Protein AF-A0A5N0TLL3-F1 (afdb_monomer)

Sequence (170 aa):
MTRATIRPWQESVVGGHGVPAGCVVRVPAASAEDYVAAVAAGLTDTGFQPGPVPAGTAAQVRLLRRGSLIGDTLLTGTGLAALRSRIGPLSLRASVVIEQRPEEDGSVRIITAMIGGDALAAEVAAAVDAATAGLSRTGVPVEGPGWMRAVDVPEDSLANPRTAQSRGMR

Radius of gyration: 16.94 Å; Cα contacts (8 Å, |Δi|>4): 319; chains: 1; bounding box: 60×36×35 Å

Mean predicted aligned error: 8.37 Å

Secondary structure (DSSP, 8-state):
---PBPPPGGGSTTTTS-PPEEEEEEEEHHHHHHHHHHHHHHHHHTT-EEEPPPTTS-TTEEEEEE--THHHHTTSSS-TTSTTS--STTS--EEEEEEEEE-TTSEEEEEEEEEE-GGGHHHHHHHHHHHHHHHHHTT---EEEEEEEGGGS-TTSTTSHHHHHHTT--

Nearest PDB structures (foldseek):
  1x53-assembly1_A  TM=4.435E-01  e=6.549E-01  Homo sapiens
  7dme-assembly1_A  TM=4.122E-01  e=5.800E-01  Homo sapiens
  1z94-assembly2_E-2  TM=4.366E-01  e=2.346E+00  Chromobacterium violaceum ATCC 12472
  1z94-assembly1_B  TM=5.004E-01  e=5.837E+00  Chromobacterium violaceum ATCC 12472
  3a1i-assembly1_A-2  TM=4.311E-01  e=4.054E+00  Rhodococcus sp. N-771

pLDDT: mean 82.96, std 17.4, range [40.53, 97.5]

Solvent-accessible surface area (backbone atoms only — not comparable to full-atom values): 9355 Å² total; per-residue (Å²): 132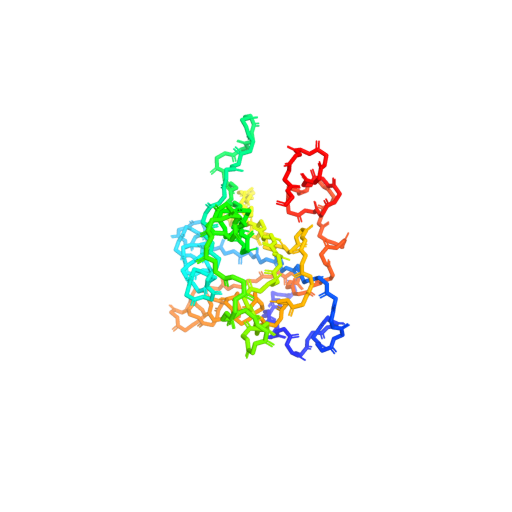,85,83,44,70,56,66,53,49,76,79,32,97,47,36,92,69,72,48,35,40,16,37,36,37,34,28,50,52,92,48,39,64,60,42,54,49,40,27,52,48,42,38,37,78,72,58,29,39,85,42,90,68,55,88,92,58,66,92,50,54,47,36,33,34,20,62,66,75,72,64,55,69,61,57,76,60,91,49,87,85,71,58,88,84,65,86,52,93,74,77,57,50,29,19,36,25,40,31,58,42,82,44,97,87,55,34,24,39,37,33,39,13,33,53,38,42,36,92,48,33,69,61,55,42,49,18,46,44,50,30,51,52,52,40,46,73,74,70,44,69,58,32,51,86,26,58,37,46,10,82,72,36,59,73,90,34,67,26,10,34,69,43,19,44,78,61,70,51,107

Foldseek 3Di:
DDFDAADALCPDPNRPPLFWKKWKKKFALVCVVVLVVQLVVLVVVVAWDWDDQFPPDDPQKTKTKAADCVVVVVVVPPDVPPPPPPPPPRHFIWMKMWGWDQDPVRMIIIMITTLDGSVCRVSSSVSNVVSSVVCVVVVTDMGDPTMDGLCPPPPPDCSRNVNVVVSVHD

Structure (mmCIF, N/CA/C/O backbone):
data_AF-A0A5N0TLL3-F1
#
_entry.id   AF-A0A5N0TLL3-F1
#
loop_
_atom_site.group_PDB
_atom_site.id
_atom_site.type_symbol
_atom_site.label_atom_id
_atom_site.label_alt_id
_atom_site.label_comp_id
_atom_site.label_asym_id
_atom_site.label_entity_id
_atom_site.label_seq_id
_atom_site.pdbx_PDB_ins_code
_atom_site.Cartn_x
_atom_site.Cartn_y
_atom_site.Cartn_z
_atom_site.occupancy
_atom_site.B_iso_or_equiv
_atom_site.auth_seq_id
_atom_site.auth_comp_id
_atom_site.auth_asym_id
_atom_site.auth_atom_id
_atom_site.pdbx_PDB_model_num
ATOM 1 N N . MET A 1 1 ? -23.691 -2.039 5.350 1.00 44.16 1 MET A N 1
ATOM 2 C CA . MET A 1 1 ? -22.688 -2.697 4.485 1.00 44.16 1 MET A CA 1
ATOM 3 C C . MET A 1 1 ? -21.798 -3.535 5.377 1.00 44.16 1 MET A C 1
ATOM 5 O O . MET A 1 1 ? -21.285 -3.013 6.357 1.00 44.16 1 MET A O 1
ATOM 9 N N . THR A 1 2 ? -21.714 -4.834 5.117 1.00 40.53 2 THR A N 1
ATOM 10 C CA . THR A 1 2 ? -20.950 -5.782 5.934 1.00 40.53 2 THR A CA 1
ATOM 11 C C . THR A 1 2 ? -19.466 -5.453 5.805 1.00 40.53 2 THR A C 1
ATOM 13 O O . THR A 1 2 ? -18.942 -5.424 4.694 1.00 40.53 2 THR A O 1
ATOM 16 N N . ARG A 1 3 ? -18.815 -5.135 6.927 1.00 53.25 3 ARG A N 1
ATOM 17 C CA . ARG A 1 3 ? -17.381 -4.832 7.005 1.00 53.25 3 ARG A CA 1
ATOM 18 C C . ARG A 1 3 ? -16.613 -6.113 6.691 1.00 53.25 3 ARG A C 1
ATOM 20 O O . ARG A 1 3 ? -16.484 -6.984 7.545 1.00 53.25 3 ARG A O 1
ATOM 27 N N . ALA A 1 4 ? -16.236 -6.289 5.429 1.00 61.69 4 ALA A N 1
ATOM 28 C CA . ALA A 1 4 ? -15.538 -7.483 4.986 1.00 61.69 4 ALA A CA 1
ATOM 29 C C . ALA A 1 4 ? -14.082 -7.417 5.452 1.00 61.69 4 ALA A C 1
ATOM 31 O O . ALA A 1 4 ? -13.374 -6.452 5.168 1.00 61.69 4 ALA A O 1
ATOM 32 N N . THR A 1 5 ? -13.651 -8.451 6.170 1.00 77.31 5 THR A N 1
ATOM 33 C CA . THR A 1 5 ? -12.240 -8.682 6.470 1.00 77.31 5 THR A CA 1
ATOM 34 C C . THR A 1 5 ? -11.475 -8.861 5.161 1.00 77.31 5 THR A C 1
ATOM 36 O O . THR A 1 5 ? -11.927 -9.581 4.265 1.00 77.31 5 THR A O 1
ATOM 39 N N . ILE A 1 6 ? -10.325 -8.200 5.050 1.00 87.00 6 ILE A N 1
ATOM 40 C CA . ILE A 1 6 ? -9.453 -8.303 3.879 1.00 87.00 6 ILE A CA 1
ATOM 41 C C . ILE A 1 6 ? -8.952 -9.744 3.757 1.00 87.00 6 ILE A C 1
ATOM 43 O O . ILE A 1 6 ? -8.368 -10.284 4.696 1.00 87.00 6 ILE A O 1
ATOM 47 N N . ARG A 1 7 ? -9.191 -10.377 2.605 1.00 89.38 7 ARG A N 1
ATOM 48 C CA . ARG A 1 7 ? -8.622 -11.698 2.308 1.00 89.38 7 ARG A CA 1
ATOM 49 C C . ARG A 1 7 ? -7.132 -11.563 1.981 1.00 89.38 7 ARG A C 1
ATOM 51 O O . ARG A 1 7 ? -6.780 -10.573 1.339 1.00 89.38 7 ARG A O 1
ATOM 58 N N . PRO A 1 8 ? -6.283 -12.542 2.342 1.00 89.88 8 PRO A N 1
ATOM 59 C CA . PRO A 1 8 ? -4.889 -12.578 1.905 1.00 89.88 8 PRO A CA 1
ATOM 60 C C . PRO A 1 8 ? -4.766 -12.517 0.380 1.00 89.88 8 PRO A C 1
ATOM 62 O O . PRO A 1 8 ? -5.650 -12.986 -0.344 1.00 89.88 8 PRO A O 1
ATOM 65 N N . TRP A 1 9 ? -3.648 -11.998 -0.128 1.00 90.19 9 TRP A N 1
ATOM 66 C CA . TRP A 1 9 ? -3.442 -11.816 -1.567 1.00 90.19 9 TRP A CA 1
ATOM 67 C C . TRP A 1 9 ? -3.590 -13.115 -2.357 1.00 90.19 9 TRP A C 1
ATOM 69 O O . TRP A 1 9 ? -4.228 -13.120 -3.409 1.00 90.19 9 TRP A O 1
ATOM 79 N N . GLN A 1 10 ? -3.061 -14.223 -1.834 1.00 87.06 10 GLN A N 1
ATOM 80 C CA . GLN A 1 10 ? -3.129 -15.542 -2.476 1.00 87.06 10 GLN A CA 1
ATOM 81 C C . GLN A 1 10 ? -4.565 -16.060 -2.653 1.00 87.06 10 GLN A C 1
ATOM 83 O O . GLN A 1 10 ? -4.817 -16.862 -3.545 1.00 87.06 10 GLN A O 1
ATOM 88 N N . GLU A 1 11 ? -5.505 -15.587 -1.833 1.00 85.81 11 GLU A N 1
ATOM 89 C CA . GLU A 1 11 ? -6.926 -15.951 -1.886 1.00 85.81 11 GLU A CA 1
ATOM 90 C C . GLU A 1 11 ? -7.768 -14.934 -2.678 1.00 85.81 11 GLU A C 1
ATOM 92 O O . GLU A 1 11 ? -8.998 -15.038 -2.746 1.00 85.81 11 GLU A O 1
ATOM 97 N N . SER A 1 12 ? -7.121 -13.914 -3.245 1.00 82.81 12 SER A N 1
ATOM 98 C CA . SER A 1 12 ? -7.767 -12.856 -4.015 1.00 82.81 12 SER A CA 1
ATOM 99 C C . SER A 1 12 ? -7.799 -13.168 -5.512 1.00 82.81 12 SER A C 1
ATOM 101 O O . SER A 1 12 ? -7.062 -14.010 -6.015 1.00 82.81 12 SER A O 1
ATOM 103 N N . VAL A 1 13 ? -8.598 -12.402 -6.257 1.00 75.44 13 VAL A N 1
ATOM 104 C CA . VAL A 1 13 ? -8.695 -12.498 -7.726 1.00 75.44 13 VAL A CA 1
ATOM 105 C C . VAL A 1 13 ? -7.403 -12.122 -8.464 1.00 75.44 13 VAL A C 1
ATOM 107 O O . VAL A 1 13 ? -7.303 -12.338 -9.669 1.00 75.44 13 VAL A O 1
ATOM 110 N N . VAL A 1 14 ? -6.423 -11.539 -7.766 1.00 83.50 14 VAL A N 1
ATOM 111 C CA . VAL A 1 14 ? -5.110 -11.181 -8.325 1.00 83.50 14 VAL A CA 1
ATOM 112 C C . VAL A 1 14 ? -3.969 -12.071 -7.831 1.00 83.50 14 VAL A C 1
ATOM 114 O O . VAL A 1 14 ? -2.883 -12.039 -8.415 1.00 83.50 14 VAL A O 1
ATOM 117 N N . GLY A 1 15 ? -4.207 -12.890 -6.802 1.00 76.88 15 GLY A N 1
ATOM 118 C CA . GLY A 1 15 ? -3.238 -13.848 -6.280 1.00 76.88 15 GLY A CA 1
ATOM 119 C C . GLY A 1 15 ? -2.875 -14.897 -7.325 1.00 76.88 15 GLY A C 1
ATOM 120 O O . GLY A 1 15 ? -3.741 -15.607 -7.818 1.00 76.88 15 GLY A O 1
ATOM 121 N N . GLY A 1 16 ? -1.592 -15.000 -7.683 1.00 66.94 16 GLY A N 1
ATOM 122 C CA . GLY A 1 16 ? -1.088 -16.073 -8.556 1.00 66.94 16 GLY A CA 1
ATOM 123 C C . GLY A 1 16 ? -1.101 -15.803 -10.067 1.00 66.94 16 GLY A C 1
ATOM 124 O O . GLY A 1 16 ? -0.650 -16.656 -10.827 1.00 66.94 16 GLY A O 1
ATOM 125 N N . HIS A 1 17 ? -1.536 -14.623 -10.522 1.00 67.56 17 HIS A N 1
ATOM 126 C CA . HIS A 1 17 ? -1.608 -14.298 -11.958 1.00 67.56 17 HIS A CA 1
ATOM 127 C C . HIS A 1 17 ? -0.466 -13.411 -12.489 1.00 67.56 17 HIS A C 1
ATOM 129 O O . HIS A 1 17 ? -0.504 -13.012 -13.650 1.00 67.56 17 HIS A O 1
ATOM 135 N N . GLY A 1 18 ? 0.542 -13.085 -11.669 1.00 65.12 18 GLY A N 1
ATOM 136 C CA . GLY A 1 18 ? 1.674 -12.237 -12.087 1.00 65.12 18 GLY A CA 1
ATOM 137 C C . GLY A 1 18 ? 1.272 -10.812 -12.493 1.00 65.12 18 GLY A C 1
ATOM 138 O O . GLY A 1 18 ? 1.984 -10.161 -13.246 1.00 65.12 18 GLY A O 1
ATOM 139 N N . VAL A 1 19 ? 0.111 -10.336 -12.033 1.00 76.62 19 VAL A N 1
ATOM 140 C CA . VAL A 1 19 ? -0.426 -9.008 -12.358 1.00 76.62 19 VAL A CA 1
ATOM 141 C C . VAL A 1 19 ? 0.065 -7.992 -11.320 1.00 76.62 19 VAL A C 1
ATOM 143 O O . VAL A 1 19 ? 0.091 -8.332 -10.133 1.00 76.62 19 VAL A O 1
ATOM 146 N N . PRO A 1 20 ? 0.396 -6.740 -11.709 1.00 80.62 20 PRO A N 1
ATOM 147 C CA . PRO A 1 20 ? 0.645 -5.663 -10.755 1.00 80.62 20 PRO A CA 1
ATOM 148 C C . PRO A 1 20 ? -0.468 -5.573 -9.709 1.00 80.62 20 PRO A C 1
ATOM 150 O O . PRO A 1 20 ? -1.643 -5.403 -10.053 1.00 80.62 20 PRO A O 1
ATOM 153 N N . ALA A 1 21 ? -0.097 -5.685 -8.436 1.00 88.06 21 ALA A N 1
ATOM 154 C CA . ALA A 1 21 ? -1.049 -5.716 -7.338 1.00 88.06 21 ALA A CA 1
ATOM 155 C C . ALA A 1 21 ? -1.340 -4.305 -6.809 1.00 88.06 21 ALA A C 1
ATOM 157 O O . ALA A 1 21 ? -0.439 -3.472 -6.671 1.00 88.06 21 ALA A O 1
ATOM 158 N N . GLY A 1 22 ? -2.610 -4.056 -6.500 1.00 93.62 22 GLY A N 1
ATOM 159 C CA . GLY A 1 22 ? -3.070 -2.938 -5.688 1.00 93.62 22 GLY A CA 1
ATOM 160 C C . GLY A 1 22 ? -3.855 -3.462 -4.490 1.00 93.62 22 GLY A C 1
ATOM 161 O O . GLY A 1 22 ? -4.581 -4.445 -4.611 1.00 93.62 22 GLY A O 1
ATOM 162 N N . CYS A 1 23 ? -3.722 -2.817 -3.340 1.00 96.00 23 CYS A N 1
ATOM 163 C CA . CYS A 1 23 ? -4.505 -3.089 -2.145 1.00 96.00 23 CYS A CA 1
ATOM 164 C C . CYS A 1 23 ? -5.064 -1.783 -1.604 1.00 96.00 23 CYS A C 1
ATOM 166 O O . CYS A 1 23 ? -4.331 -0.806 -1.428 1.00 96.00 23 CYS A O 1
ATOM 168 N N . VAL A 1 24 ? -6.364 -1.773 -1.336 1.00 96.50 24 VAL A N 1
ATOM 169 C CA . VAL A 1 24 ? -7.048 -0.638 -0.723 1.00 96.50 24 VAL A CA 1
ATOM 170 C C . VAL A 1 24 ? -7.657 -1.105 0.586 1.00 96.50 24 VAL A C 1
ATOM 172 O O . VAL A 1 24 ? -8.546 -1.961 0.600 1.00 96.50 24 VAL A O 1
ATOM 175 N N . VAL A 1 25 ? -7.198 -0.506 1.677 1.00 96.50 25 VAL A N 1
ATOM 176 C CA . VAL A 1 25 ? -7.691 -0.776 3.027 1.00 96.50 25 VAL A CA 1
ATOM 177 C C . VAL A 1 25 ? -8.110 0.515 3.718 1.00 96.50 25 VAL A C 1
ATOM 179 O O . VAL A 1 25 ? -7.781 1.614 3.281 1.00 96.50 25 VAL A O 1
ATOM 182 N N . ARG A 1 26 ? -8.852 0.378 4.806 1.00 96.50 26 ARG A N 1
ATOM 183 C CA . ARG A 1 26 ? -9.293 1.428 5.711 1.00 96.50 26 ARG A CA 1
ATOM 184 C C . ARG A 1 26 ? -8.890 1.009 7.111 1.00 96.50 26 ARG A C 1
ATOM 186 O O . ARG A 1 26 ? -9.168 -0.117 7.526 1.00 96.50 26 ARG A O 1
ATOM 193 N N . VAL A 1 27 ? -8.238 1.920 7.816 1.00 96.12 27 VAL A N 1
ATOM 194 C CA . VAL A 1 27 ? -7.814 1.740 9.207 1.00 96.12 27 VAL A CA 1
ATOM 195 C C . VAL A 1 27 ? -8.215 2.970 10.023 1.00 96.12 27 VAL A C 1
ATOM 197 O O . VAL A 1 27 ? -8.413 4.043 9.446 1.00 96.12 27 VAL A O 1
ATOM 200 N N . PRO A 1 28 ? -8.344 2.868 11.355 1.00 96.56 28 PRO A N 1
ATOM 201 C CA . PRO A 1 28 ? -8.519 4.043 12.204 1.00 96.56 28 PRO A CA 1
ATOM 202 C C . PRO A 1 28 ? -7.369 5.040 12.017 1.00 96.56 28 PRO A C 1
ATOM 204 O O . PRO A 1 28 ? -6.215 4.626 11.905 1.00 96.56 28 PRO A O 1
ATOM 207 N N . ALA A 1 29 ? -7.653 6.348 12.044 1.00 95.75 29 ALA A N 1
ATOM 208 C CA . ALA A 1 29 ? -6.625 7.379 11.851 1.00 95.75 29 ALA A CA 1
ATOM 209 C C . ALA A 1 29 ? -5.432 7.245 12.814 1.00 95.75 29 ALA A C 1
ATOM 211 O O . ALA A 1 29 ? -4.290 7.448 12.411 1.00 95.75 29 ALA A O 1
ATOM 212 N N . ALA A 1 30 ? -5.688 6.827 14.057 1.00 95.75 30 ALA A N 1
ATOM 213 C CA . ALA A 1 30 ? -4.653 6.598 15.064 1.00 95.75 30 ALA A CA 1
ATOM 214 C C . ALA A 1 30 ? -3.655 5.482 14.695 1.00 95.75 30 ALA A C 1
ATOM 216 O O . ALA A 1 30 ? -2.560 5.456 15.239 1.00 95.75 30 ALA A O 1
ATOM 217 N N . SER A 1 31 ? -4.018 4.573 13.786 1.00 96.62 31 SER A N 1
ATOM 218 C CA . SER A 1 31 ? -3.193 3.431 13.367 1.00 96.62 31 SER A CA 1
ATOM 219 C C . SER A 1 31 ? -2.656 3.567 11.940 1.00 96.62 31 SER A C 1
ATOM 221 O O . SER A 1 31 ? -1.952 2.678 11.465 1.00 96.62 31 SER A O 1
ATOM 223 N N . ALA A 1 32 ? -3.001 4.649 11.235 1.00 95.56 32 ALA A N 1
ATOM 224 C CA . ALA A 1 32 ? -2.685 4.809 9.819 1.00 95.56 32 ALA A CA 1
ATOM 225 C C . ALA A 1 32 ? -1.177 4.891 9.561 1.00 95.56 32 ALA A C 1
ATOM 227 O O . ALA A 1 32 ? -0.650 4.175 8.711 1.00 95.56 32 ALA A O 1
ATOM 228 N N . GLU A 1 33 ? -0.478 5.715 10.337 1.00 95.25 33 GLU A N 1
ATOM 229 C CA . GLU A 1 33 ? 0.964 5.894 10.192 1.00 95.25 33 GLU A CA 1
ATOM 230 C C . GLU A 1 33 ? 1.735 4.625 10.582 1.00 95.25 33 GLU A C 1
ATOM 232 O O . GLU A 1 33 ? 2.629 4.215 9.844 1.00 95.25 33 GLU A O 1
ATOM 237 N N . ASP A 1 34 ? 1.328 3.940 11.655 1.00 95.88 34 ASP A N 1
ATOM 238 C CA . ASP A 1 34 ? 1.921 2.660 12.067 1.00 95.88 34 ASP A CA 1
ATOM 239 C C . ASP A 1 34 ? 1.744 1.581 10.993 1.00 95.88 34 ASP A C 1
ATOM 241 O O . ASP A 1 34 ? 2.677 0.835 10.689 1.00 95.88 34 ASP A O 1
ATOM 245 N N . TYR A 1 35 ? 0.565 1.519 10.365 1.00 96.81 35 TYR A N 1
ATOM 246 C CA . TYR A 1 35 ? 0.318 0.608 9.251 1.00 96.81 35 TYR A CA 1
ATOM 247 C C . TYR A 1 35 ? 1.228 0.911 8.061 1.00 96.81 35 TYR A C 1
ATOM 249 O O . TYR A 1 35 ? 1.887 0.014 7.536 1.00 96.81 35 TYR A O 1
ATOM 257 N N . VAL A 1 36 ? 1.295 2.178 7.638 1.00 96.94 36 VAL A N 1
ATOM 258 C CA . VAL A 1 36 ? 2.152 2.592 6.520 1.00 96.94 36 VAL A CA 1
ATOM 259 C C . VAL A 1 36 ? 3.624 2.332 6.829 1.00 96.94 36 VAL A C 1
ATOM 261 O O . VAL A 1 36 ? 4.357 1.879 5.948 1.00 96.94 36 VAL A O 1
ATOM 264 N N . ALA A 1 37 ? 4.065 2.581 8.063 1.00 96.19 37 ALA A N 1
ATOM 265 C CA . ALA A 1 37 ? 5.417 2.283 8.509 1.00 96.19 37 ALA A CA 1
ATOM 266 C C . ALA A 1 37 ? 5.710 0.778 8.459 1.00 96.19 37 ALA A C 1
ATOM 268 O O . ALA A 1 37 ? 6.762 0.393 7.954 1.00 96.19 37 ALA A O 1
ATOM 269 N N . ALA A 1 38 ? 4.774 -0.073 8.890 1.00 97.25 38 ALA A N 1
ATOM 270 C CA . ALA A 1 38 ? 4.919 -1.526 8.825 1.00 97.25 38 ALA A CA 1
ATOM 271 C C . ALA A 1 38 ? 5.010 -2.043 7.378 1.00 97.25 38 ALA A C 1
ATOM 273 O O . ALA A 1 38 ? 5.893 -2.844 7.069 1.00 97.25 38 ALA A O 1
ATOM 274 N N . VAL A 1 39 ? 4.157 -1.545 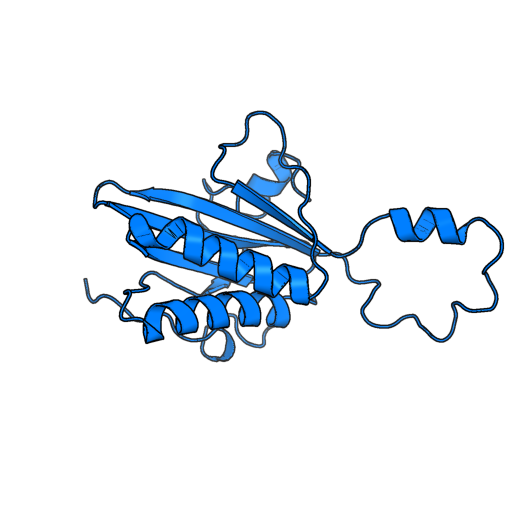6.472 1.00 97.50 39 VAL A N 1
ATOM 275 C CA . VAL A 1 39 ? 4.237 -1.880 5.037 1.00 97.50 39 VAL A CA 1
ATOM 276 C C . VAL A 1 39 ? 5.579 -1.429 4.458 1.00 97.50 39 VAL A C 1
ATOM 278 O O . VAL A 1 39 ? 6.265 -2.207 3.797 1.00 97.50 39 VAL A O 1
ATOM 281 N N . ALA A 1 40 ? 5.985 -0.184 4.719 1.00 96.44 40 ALA A N 1
ATOM 282 C CA . ALA A 1 40 ? 7.242 0.363 4.216 1.00 96.44 40 ALA A CA 1
ATOM 283 C C . ALA A 1 40 ? 8.469 -0.390 4.757 1.00 96.44 40 ALA A C 1
ATOM 285 O O . ALA A 1 40 ? 9.414 -0.619 4.003 1.00 96.44 40 ALA A O 1
ATOM 286 N N . ALA A 1 41 ? 8.450 -0.802 6.027 1.00 95.75 41 ALA A N 1
ATOM 287 C CA . ALA A 1 41 ? 9.500 -1.614 6.633 1.00 95.75 41 ALA A CA 1
ATOM 288 C C . ALA A 1 41 ? 9.597 -2.986 5.952 1.00 95.75 41 ALA A C 1
ATOM 290 O O . ALA A 1 41 ? 10.668 -3.340 5.470 1.00 95.75 41 ALA A O 1
ATOM 291 N N . GLY A 1 42 ? 8.471 -3.692 5.785 1.00 95.56 42 GLY A N 1
ATOM 292 C CA . GLY A 1 42 ? 8.446 -4.979 5.082 1.00 95.56 42 GLY A CA 1
ATOM 293 C C . GLY A 1 42 ? 8.940 -4.879 3.634 1.00 95.56 42 GLY A C 1
ATOM 294 O O . GLY A 1 42 ? 9.707 -5.720 3.173 1.00 95.56 42 GLY A O 1
ATOM 295 N N . LEU A 1 43 ? 8.581 -3.808 2.921 1.00 94.31 43 LEU A N 1
ATOM 296 C CA . LEU A 1 43 ? 9.124 -3.539 1.586 1.00 94.31 43 LEU A CA 1
ATOM 297 C C . LEU A 1 43 ? 10.632 -3.246 1.625 1.00 94.31 43 LEU A C 1
ATOM 299 O O . LEU A 1 43 ? 11.375 -3.730 0.769 1.00 94.31 43 LEU A O 1
ATOM 303 N N . THR A 1 44 ? 11.104 -2.496 2.619 1.00 93.44 44 THR A N 1
ATOM 304 C CA . THR A 1 44 ? 12.531 -2.180 2.778 1.00 93.44 44 THR A CA 1
ATOM 305 C C . THR A 1 44 ? 13.362 -3.433 3.051 1.00 93.44 44 THR A C 1
ATOM 307 O O . THR A 1 44 ? 14.424 -3.597 2.450 1.00 93.44 44 THR A O 1
ATOM 310 N N . ASP A 1 45 ? 12.839 -4.369 3.845 1.00 90.81 45 ASP A N 1
ATOM 311 C CA . ASP A 1 45 ? 13.467 -5.671 4.108 1.00 90.81 45 ASP A CA 1
ATOM 312 C C . ASP A 1 45 ? 13.596 -6.526 2.834 1.00 90.81 45 ASP A C 1
ATOM 314 O O . ASP A 1 45 ? 14.521 -7.328 2.701 1.00 90.81 45 ASP A O 1
ATOM 318 N N . THR A 1 46 ? 12.723 -6.304 1.844 1.00 86.56 46 THR A N 1
ATOM 319 C CA . THR A 1 46 ? 12.810 -6.917 0.503 1.00 86.56 46 THR A CA 1
ATOM 320 C C . THR A 1 46 ? 13.651 -6.103 -0.490 1.00 86.56 46 THR A C 1
ATOM 322 O O . THR A 1 46 ? 13.638 -6.360 -1.693 1.00 86.56 46 THR A O 1
ATOM 325 N N . GLY A 1 47 ? 14.409 -5.109 -0.024 1.00 88.31 47 GLY A N 1
ATOM 326 C CA . GLY A 1 47 ? 15.344 -4.339 -0.847 1.00 88.31 47 GLY A CA 1
ATOM 327 C C . GLY A 1 47 ? 14.721 -3.186 -1.637 1.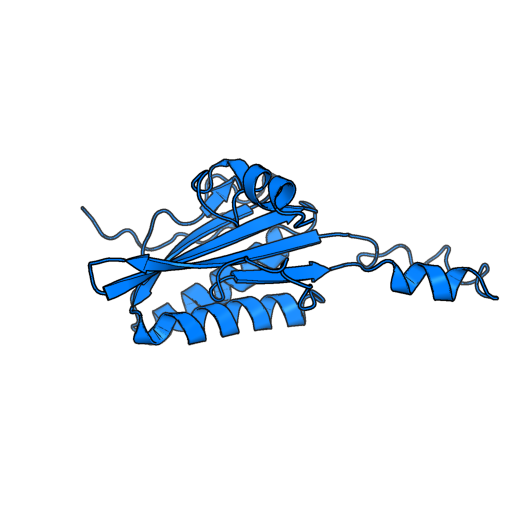00 88.31 47 GLY A C 1
ATOM 328 O O . GLY A 1 47 ? 15.389 -2.621 -2.508 1.00 88.31 47 GLY A O 1
ATOM 329 N N . PHE A 1 48 ? 13.472 -2.808 -1.354 1.00 91.56 48 PHE A N 1
ATOM 330 C CA . PHE A 1 48 ? 12.968 -1.502 -1.778 1.00 91.56 48 PHE A CA 1
ATOM 331 C C . PHE A 1 48 ? 13.619 -0.395 -0.947 1.00 91.56 48 PHE A C 1
ATOM 333 O O . PHE A 1 48 ? 14.052 -0.604 0.180 1.00 91.56 48 PHE A O 1
ATOM 340 N N . GLN A 1 49 ? 13.709 0.799 -1.514 1.00 91.88 49 GLN A N 1
ATOM 341 C CA . GLN A 1 49 ? 14.261 1.984 -0.874 1.00 91.88 49 GLN A CA 1
ATOM 342 C C . GLN A 1 49 ? 13.314 3.165 -1.097 1.00 91.88 49 GLN A C 1
ATOM 344 O O . GLN A 1 49 ? 12.688 3.240 -2.161 1.00 91.88 49 GLN A O 1
ATOM 349 N N . PRO A 1 50 ? 13.203 4.107 -0.146 1.00 92.00 50 PRO A N 1
ATOM 350 C CA . PRO A 1 50 ? 12.450 5.335 -0.358 1.00 92.00 50 PRO A CA 1
ATOM 351 C C . PRO A 1 50 ? 12.931 6.076 -1.614 1.00 92.00 50 PRO A C 1
ATOM 353 O O . PRO A 1 50 ? 14.119 6.343 -1.793 1.00 92.00 50 PRO A O 1
ATOM 356 N N . GLY A 1 51 ? 11.995 6.387 -2.505 1.00 87.75 51 GLY A N 1
ATOM 357 C CA . GLY A 1 51 ? 12.216 7.155 -3.721 1.00 87.75 51 GLY A CA 1
ATOM 358 C C . GLY A 1 51 ? 11.745 8.604 -3.568 1.00 87.75 51 GLY A C 1
ATOM 359 O O . GLY A 1 51 ? 10.901 8.901 -2.721 1.00 87.75 51 GLY A O 1
ATOM 360 N N . PRO A 1 52 ? 12.253 9.525 -4.403 1.00 85.44 52 PRO A N 1
ATOM 361 C CA . PRO A 1 52 ? 11.796 10.905 -4.389 1.00 85.44 52 PRO A CA 1
ATOM 362 C C . PRO A 1 52 ? 10.343 10.988 -4.864 1.00 85.44 52 PRO A C 1
ATOM 364 O O . PRO A 1 52 ? 10.012 10.528 -5.959 1.00 85.44 52 PRO A O 1
ATOM 367 N N . VAL A 1 53 ? 9.490 11.615 -4.057 1.00 85.81 53 VAL A N 1
ATOM 368 C CA . VAL A 1 53 ? 8.130 11.983 -4.459 1.00 85.81 53 VAL A CA 1
ATOM 369 C C . VAL A 1 53 ? 8.189 13.358 -5.149 1.00 85.81 53 VAL A C 1
ATOM 371 O O . VAL A 1 53 ? 8.816 14.271 -4.607 1.00 85.81 53 VAL A O 1
ATOM 374 N N . PRO A 1 54 ? 7.586 13.535 -6.341 1.00 80.94 54 PRO A N 1
ATOM 375 C CA . PRO A 1 54 ? 7.588 14.812 -7.057 1.00 80.94 54 PRO A CA 1
ATOM 376 C C . PRO A 1 54 ? 7.059 15.976 -6.207 1.00 80.94 54 PRO A C 1
ATOM 378 O O . PRO A 1 54 ? 6.076 15.827 -5.477 1.00 80.94 54 PRO A O 1
ATOM 381 N N . ALA A 1 55 ? 7.682 17.152 -6.327 1.00 73.94 55 ALA A N 1
ATOM 382 C CA . ALA A 1 55 ? 7.252 18.353 -5.611 1.00 73.94 55 ALA A CA 1
ATOM 383 C C . ALA A 1 55 ? 5.793 18.719 -5.948 1.00 73.94 55 ALA A C 1
ATOM 385 O O . ALA A 1 55 ? 5.356 18.582 -7.090 1.00 73.94 55 ALA A O 1
ATOM 386 N N . GLY A 1 56 ? 5.034 19.179 -4.949 1.00 71.75 56 GLY A N 1
ATOM 387 C CA . GLY A 1 56 ? 3.600 19.470 -5.095 1.00 71.75 56 GLY A CA 1
ATOM 388 C C . GLY A 1 56 ? 2.683 18.247 -4.968 1.00 71.75 56 GLY A C 1
ATOM 389 O O . GLY A 1 56 ? 1.468 18.381 -5.095 1.00 71.75 56 GLY A O 1
ATOM 390 N N . THR A 1 57 ? 3.239 17.066 -4.692 1.00 75.88 57 THR A N 1
ATOM 391 C CA . THR A 1 57 ? 2.468 15.885 -4.284 1.00 75.88 57 THR A CA 1
ATOM 392 C C . THR A 1 57 ? 2.129 15.978 -2.794 1.00 75.88 57 THR A C 1
ATOM 394 O O . THR A 1 57 ? 2.946 16.454 -2.005 1.00 75.88 57 THR A O 1
ATOM 397 N N . ALA A 1 58 ? 0.929 15.544 -2.397 1.00 71.62 58 ALA A N 1
ATOM 398 C CA . ALA A 1 58 ? 0.497 15.576 -1.001 1.00 71.62 58 ALA A CA 1
ATOM 399 C C . ALA A 1 58 ? 1.491 14.837 -0.083 1.00 71.62 58 ALA A C 1
ATOM 401 O O . ALA A 1 58 ? 1.995 13.773 -0.438 1.00 71.62 58 ALA A O 1
ATOM 402 N N . ALA A 1 59 ? 1.718 15.364 1.127 1.00 67.88 59 ALA A N 1
ATOM 403 C CA . ALA A 1 59 ? 2.638 14.791 2.125 1.00 67.88 59 ALA A CA 1
ATOM 404 C C . ALA A 1 59 ? 2.281 13.354 2.566 1.00 67.88 59 ALA A C 1
ATOM 406 O O . ALA A 1 59 ? 3.060 12.681 3.230 1.00 67.88 59 ALA A O 1
ATOM 407 N N . GLN A 1 60 ? 1.097 12.883 2.189 1.00 86.31 60 GLN A N 1
ATOM 408 C CA . GLN A 1 60 ? 0.511 11.598 2.557 1.00 86.31 60 GLN A CA 1
ATOM 409 C C . GLN A 1 60 ? 0.883 10.468 1.580 1.00 86.31 60 GLN A C 1
ATOM 411 O O . GLN A 1 60 ? 0.225 9.432 1.550 1.00 86.31 60 GLN A O 1
ATOM 416 N N . VAL A 1 61 ? 1.926 10.661 0.769 1.00 92.00 61 VAL A N 1
ATOM 417 C CA . VAL A 1 61 ? 2.353 9.723 -0.275 1.00 92.00 61 VAL A CA 1
ATOM 418 C C . VAL A 1 61 ? 3.790 9.289 -0.037 1.00 92.00 61 VAL A C 1
ATOM 420 O O . VAL A 1 61 ? 4.675 10.117 0.172 1.00 92.00 61 VAL A O 1
ATOM 423 N N . ARG A 1 62 ? 4.036 7.983 -0.126 1.00 94.38 62 ARG A N 1
ATOM 424 C CA . ARG A 1 62 ? 5.372 7.385 -0.126 1.00 94.38 62 ARG A CA 1
ATOM 425 C C . ARG A 1 62 ? 5.585 6.642 -1.429 1.00 94.38 62 ARG A C 1
ATOM 427 O O . ARG A 1 62 ? 4.749 5.836 -1.823 1.00 94.38 62 ARG A O 1
ATOM 434 N N . LEU A 1 63 ? 6.721 6.889 -2.068 1.00 93.94 63 LEU A N 1
ATOM 435 C CA . LEU A 1 63 ? 7.196 6.107 -3.201 1.00 93.94 63 LEU A CA 1
ATOM 436 C C . LEU A 1 63 ? 8.352 5.234 -2.722 1.00 93.94 63 LEU A C 1
ATOM 438 O O . LEU A 1 63 ? 9.312 5.745 -2.152 1.00 93.94 63 LEU A O 1
ATOM 442 N N . LEU A 1 64 ? 8.277 3.933 -2.968 1.00 94.06 64 LEU A N 1
ATOM 443 C CA . LEU A 1 64 ? 9.358 2.988 -2.723 1.00 94.06 64 LEU A CA 1
ATOM 444 C C . LEU A 1 64 ? 9.795 2.375 -4.049 1.00 94.06 64 LEU A C 1
ATOM 446 O O . LEU A 1 64 ? 8.961 2.016 -4.878 1.00 94.06 64 LEU A O 1
ATOM 450 N N . ARG A 1 65 ? 11.105 2.255 -4.256 1.00 91.06 65 ARG A N 1
ATOM 451 C CA . ARG A 1 65 ? 11.706 1.738 -5.488 1.00 91.06 65 ARG A CA 1
ATOM 452 C C . ARG A 1 65 ? 12.712 0.643 -5.191 1.00 91.06 65 ARG A C 1
ATOM 454 O O . ARG A 1 65 ? 13.519 0.778 -4.277 1.00 91.06 65 ARG A O 1
ATOM 461 N N . ARG A 1 66 ? 12.728 -0.396 -6.014 1.00 88.62 66 ARG A N 1
ATOM 462 C CA . ARG A 1 66 ? 13.778 -1.416 -6.042 1.00 88.62 66 ARG A CA 1
ATOM 463 C C . ARG A 1 66 ? 14.453 -1.411 -7.407 1.00 88.62 66 ARG A C 1
ATOM 465 O O . ARG A 1 66 ? 13.786 -1.269 -8.428 1.00 88.62 66 ARG A O 1
ATOM 472 N N . GLY A 1 67 ? 15.780 -1.548 -7.397 1.00 75.88 67 GLY A N 1
ATOM 473 C CA . GLY A 1 67 ? 16.635 -1.436 -8.579 1.00 75.88 67 GLY A CA 1
ATOM 474 C C . GLY A 1 67 ? 16.879 0.024 -8.975 1.00 75.88 67 GLY A C 1
ATOM 475 O O . GLY A 1 67 ? 15.985 0.701 -9.474 1.00 75.88 67 GLY A O 1
ATOM 476 N N . SER A 1 68 ? 18.104 0.522 -8.778 1.00 57.91 68 SER A N 1
ATOM 477 C CA . SER A 1 68 ? 18.523 1.856 -9.233 1.00 57.91 68 SER A CA 1
ATOM 478 C C . SER A 1 68 ? 19.683 1.762 -10.232 1.00 57.91 68 SER A C 1
ATOM 480 O O . SER A 1 68 ? 20.490 0.835 -10.184 1.00 57.91 68 SER A O 1
ATOM 482 N N . LEU A 1 69 ? 19.775 2.753 -11.124 1.00 48.72 69 LEU A N 1
ATOM 483 C CA . LEU A 1 69 ? 20.875 2.967 -12.080 1.00 48.72 69 LEU A CA 1
ATOM 484 C C . LEU A 1 69 ? 22.266 3.100 -11.425 1.00 48.72 69 LEU A C 1
A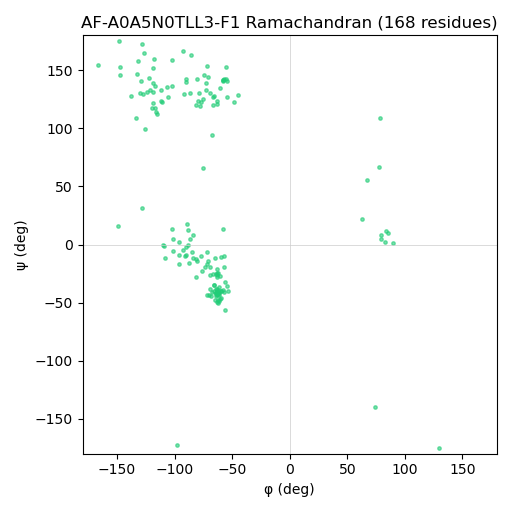TOM 486 O O . LEU A 1 69 ? 23.265 3.082 -12.131 1.00 48.72 69 LEU A O 1
ATOM 490 N N . ILE A 1 70 ? 22.365 3.217 -10.097 1.00 47.69 70 ILE A N 1
ATOM 491 C CA . ILE A 1 70 ? 23.654 3.378 -9.399 1.00 47.69 70 ILE A CA 1
ATOM 492 C C . ILE A 1 70 ? 24.472 2.070 -9.418 1.00 47.69 70 ILE A C 1
ATOM 494 O O . ILE A 1 70 ? 25.691 2.101 -9.260 1.00 47.69 70 ILE A O 1
ATOM 498 N N . GLY A 1 71 ? 23.836 0.929 -9.709 1.00 42.88 71 GLY A N 1
ATOM 499 C CA . GLY A 1 71 ? 24.546 -0.311 -10.033 1.00 42.88 71 GLY A CA 1
ATOM 500 C C . GLY A 1 71 ? 25.276 -0.280 -11.384 1.00 42.88 71 GLY A C 1
ATOM 501 O O . GLY A 1 71 ? 26.284 -0.964 -11.524 1.00 42.88 71 GLY A O 1
ATOM 502 N N . ASP A 1 72 ? 24.834 0.537 -12.351 1.00 44.31 72 ASP A N 1
ATOM 503 C CA . ASP A 1 72 ? 25.433 0.593 -13.696 1.00 44.31 72 ASP A CA 1
ATOM 504 C C . ASP A 1 72 ? 26.704 1.459 -13.748 1.00 44.31 72 ASP A C 1
ATOM 506 O O . ASP A 1 72 ? 27.616 1.168 -14.520 1.00 44.31 72 ASP A O 1
ATOM 510 N N . THR A 1 73 ? 26.842 2.472 -12.886 1.00 43.38 73 THR A N 1
ATOM 511 C CA . THR A 1 73 ? 28.045 3.329 -12.872 1.00 43.38 73 THR A CA 1
ATOM 512 C C . THR A 1 73 ? 29.261 2.653 -12.227 1.00 43.38 73 THR A C 1
ATOM 514 O O . THR A 1 73 ? 30.398 3.008 -12.533 1.00 43.38 73 THR A O 1
ATOM 517 N N . LEU A 1 74 ? 29.046 1.646 -11.371 1.00 43.28 74 LEU A N 1
ATOM 518 C CA . LEU A 1 74 ? 30.118 0.771 -10.873 1.00 43.28 74 LEU A CA 1
ATOM 519 C C . LEU A 1 74 ? 30.486 -0.336 -11.877 1.00 43.28 74 LEU A C 1
ATOM 521 O O . LEU A 1 74 ? 31.542 -0.950 -11.749 1.00 43.28 74 LEU A O 1
ATOM 525 N N . LEU A 1 75 ? 29.654 -0.573 -12.899 1.00 46.88 75 LEU A N 1
ATOM 526 C CA . LEU A 1 75 ? 29.891 -1.582 -13.938 1.00 46.88 75 LEU A CA 1
ATOM 527 C C . LEU A 1 75 ? 30.717 -1.070 -15.121 1.00 46.88 75 LEU A C 1
ATOM 529 O O . LEU A 1 75 ? 31.272 -1.874 -15.871 1.00 46.88 75 LEU A O 1
ATOM 533 N N . THR A 1 76 ? 30.864 0.246 -15.276 1.00 51.19 76 THR A N 1
ATOM 534 C CA . THR A 1 76 ? 31.649 0.841 -16.370 1.00 51.19 76 THR A CA 1
ATOM 535 C C . THR A 1 76 ? 33.148 0.954 -16.087 1.00 51.19 76 THR A C 1
ATOM 537 O O . THR A 1 76 ? 33.910 1.283 -16.992 1.00 51.19 76 THR A O 1
ATOM 540 N N . GLY A 1 77 ? 33.603 0.637 -14.872 1.00 46.75 77 GLY A N 1
ATOM 541 C CA . GLY A 1 77 ? 35.022 0.614 -14.520 1.00 46.75 77 GLY A CA 1
ATOM 542 C C . GLY A 1 77 ? 35.423 -0.729 -13.919 1.00 46.75 77 GLY A C 1
ATOM 543 O O . GLY A 1 77 ? 35.232 -0.955 -12.733 1.00 46.75 77 GLY A O 1
ATOM 544 N N . THR A 1 78 ? 36.033 -1.612 -14.713 1.00 53.19 78 THR A N 1
ATOM 545 C CA . THR A 1 78 ? 36.825 -2.774 -14.239 1.00 53.19 78 THR A CA 1
ATOM 546 C C . THR A 1 78 ? 36.084 -3.915 -13.509 1.00 53.19 78 THR A C 1
ATOM 548 O O . THR A 1 78 ? 36.487 -4.327 -12.428 1.00 53.19 78 THR A O 1
ATOM 551 N N . GLY A 1 79 ? 35.048 -4.513 -14.116 1.00 48.25 79 GLY A N 1
ATOM 552 C CA . GLY A 1 79 ? 34.356 -5.666 -13.503 1.00 48.25 79 GLY A CA 1
ATOM 553 C C . GLY A 1 79 ? 33.747 -6.712 -14.445 1.00 48.25 79 GLY A C 1
ATOM 554 O O . GLY A 1 79 ? 32.926 -7.517 -14.010 1.00 48.25 79 GLY A O 1
ATOM 555 N N . LEU A 1 80 ? 34.116 -6.735 -15.730 1.00 47.44 80 LEU A N 1
ATOM 556 C CA . LEU A 1 80 ? 33.390 -7.508 -16.755 1.00 47.44 80 LEU A CA 1
ATOM 557 C C . LEU A 1 80 ? 33.557 -9.045 -16.674 1.00 47.44 80 LEU A C 1
ATOM 559 O O . LEU A 1 80 ? 32.877 -9.770 -17.395 1.00 47.44 80 LEU A O 1
ATOM 563 N N . ALA A 1 81 ? 34.417 -9.568 -15.795 1.00 42.97 81 ALA A N 1
ATOM 564 C CA . ALA A 1 81 ? 34.656 -11.012 -15.669 1.00 42.97 81 ALA A CA 1
ATOM 565 C C . ALA A 1 81 ? 33.836 -11.697 -14.556 1.00 42.97 81 ALA A C 1
ATOM 567 O O . ALA A 1 81 ? 33.680 -12.915 -14.580 1.00 42.97 81 ALA A O 1
ATOM 568 N N . ALA A 1 82 ? 33.261 -10.943 -13.610 1.00 44.31 82 ALA A N 1
ATOM 569 C CA . ALA A 1 82 ? 32.505 -11.512 -12.486 1.00 44.31 82 ALA A CA 1
ATOM 570 C C . ALA A 1 82 ? 30.979 -11.554 -12.711 1.00 44.31 82 ALA A C 1
ATOM 572 O O . ALA A 1 82 ? 30.255 -12.157 -11.919 1.00 44.31 82 ALA A O 1
ATOM 573 N N . LEU A 1 83 ? 30.466 -10.930 -13.781 1.00 43.84 83 LEU A N 1
ATOM 574 C CA . LEU A 1 83 ? 29.028 -10.654 -13.909 1.00 43.84 83 LEU A CA 1
ATOM 575 C C . LEU A 1 83 ? 28.185 -11.725 -14.602 1.00 43.84 83 LEU A C 1
ATOM 577 O O . LEU A 1 83 ? 26.960 -11.635 -14.579 1.00 43.84 83 LEU A O 1
ATOM 581 N N . ARG A 1 84 ? 28.792 -12.743 -15.218 1.00 41.53 84 ARG A N 1
ATOM 582 C CA . ARG A 1 84 ? 28.017 -13.722 -15.999 1.00 41.53 84 ARG A CA 1
ATOM 583 C C . ARG A 1 84 ? 27.343 -14.815 -15.162 1.00 41.53 84 ARG A C 1
ATOM 585 O O . ARG A 1 84 ? 26.478 -15.499 -15.691 1.00 41.53 84 ARG A O 1
ATOM 592 N N . SER A 1 85 ? 27.684 -14.962 -13.877 1.00 42.03 85 SER A N 1
ATOM 593 C CA . SER A 1 85 ? 27.128 -16.013 -13.001 1.00 42.03 85 SER A CA 1
ATOM 594 C C . SER A 1 85 ? 26.176 -15.512 -11.905 1.00 42.03 85 SER A C 1
ATOM 596 O O . SER A 1 85 ? 25.648 -16.323 -11.149 1.00 42.03 85 SER A O 1
ATOM 598 N N . ARG A 1 86 ? 25.924 -14.196 -11.808 1.00 43.03 86 ARG A N 1
ATOM 599 C CA . ARG A 1 86 ? 25.080 -13.576 -10.762 1.00 43.03 86 ARG A CA 1
ATOM 600 C C . ARG A 1 86 ? 23.984 -12.654 -11.304 1.00 43.03 86 ARG A C 1
ATOM 602 O O . ARG A 1 86 ? 23.575 -11.716 -10.623 1.00 43.03 86 ARG A O 1
ATOM 609 N N . ILE A 1 87 ? 23.456 -12.933 -12.496 1.00 46.25 87 ILE A N 1
ATOM 610 C CA . ILE A 1 87 ? 22.189 -12.338 -12.960 1.00 46.25 87 ILE A CA 1
ATOM 611 C C . ILE A 1 87 ? 21.047 -13.050 -12.216 1.00 46.25 87 ILE A C 1
ATOM 613 O O . ILE A 1 87 ? 20.305 -13.857 -12.763 1.00 46.25 87 ILE A O 1
ATOM 617 N N . GLY A 1 88 ? 21.020 -12.844 -10.902 1.00 44.31 88 GLY A N 1
ATOM 618 C CA . GLY A 1 88 ? 19.959 -13.256 -9.997 1.00 44.31 88 GLY A CA 1
ATOM 619 C C . GLY A 1 88 ? 19.003 -12.086 -9.711 1.00 44.31 88 GLY A C 1
ATOM 620 O O . GLY A 1 88 ? 19.159 -11.021 -10.309 1.00 44.31 88 GLY A O 1
ATOM 621 N N . PRO A 1 89 ? 18.045 -12.246 -8.777 1.00 47.44 89 PRO A N 1
ATOM 622 C CA . PRO A 1 89 ? 16.880 -11.370 -8.498 1.00 47.44 89 PRO A CA 1
ATOM 623 C C . PRO A 1 89 ? 17.147 -9.884 -8.134 1.00 47.44 89 PRO A C 1
ATOM 625 O O . PRO A 1 89 ? 16.248 -9.171 -7.686 1.00 47.44 89 PRO A O 1
ATOM 628 N N . LEU A 1 90 ? 18.367 -9.387 -8.343 1.00 47.69 90 LEU A N 1
ATOM 629 C CA . LEU A 1 90 ? 18.808 -8.007 -8.128 1.00 47.69 90 LEU A CA 1
ATOM 630 C C . LEU A 1 90 ? 18.637 -7.097 -9.364 1.00 47.69 90 LEU A C 1
ATOM 632 O O . LEU A 1 90 ? 18.782 -5.885 -9.239 1.00 47.69 90 LEU A O 1
ATOM 636 N N . SER A 1 91 ? 18.297 -7.643 -10.539 1.00 55.16 91 SER A N 1
ATOM 637 C CA . SER A 1 91 ? 18.049 -6.856 -11.766 1.00 55.16 91 SER A CA 1
ATOM 638 C C . SER A 1 91 ? 16.592 -6.409 -11.953 1.00 55.16 91 SER A C 1
ATOM 640 O O . SER A 1 91 ? 16.284 -5.722 -12.928 1.00 55.16 91 SER A O 1
ATOM 642 N N . LEU A 1 92 ? 15.683 -6.793 -11.052 1.00 69.38 92 LEU A N 1
ATOM 643 C CA . LEU A 1 92 ? 14.263 -6.463 -11.169 1.00 69.38 92 LEU A CA 1
ATOM 644 C C . LEU A 1 92 ? 14.005 -5.040 -10.662 1.00 69.38 92 LEU A C 1
ATOM 646 O O . LEU A 1 92 ? 14.293 -4.712 -9.510 1.00 69.38 92 LEU A O 1
ATOM 650 N N . ARG A 1 93 ? 13.478 -4.193 -11.552 1.00 83.88 93 ARG A N 1
ATOM 651 C CA . ARG A 1 93 ? 13.051 -2.827 -11.238 1.00 83.88 93 ARG A CA 1
ATOM 652 C C . ARG A 1 93 ? 11.585 -2.839 -10.856 1.00 83.88 93 ARG A C 1
ATOM 654 O O . ARG A 1 93 ? 10.786 -3.360 -11.628 1.00 83.88 93 ARG A O 1
ATOM 661 N N . ALA A 1 94 ? 11.242 -2.238 -9.725 1.00 89.12 94 ALA A N 1
ATOM 662 C CA . ALA A 1 94 ? 9.857 -2.088 -9.301 1.00 89.12 94 ALA A CA 1
ATOM 663 C C . ALA A 1 94 ? 9.643 -0.806 -8.509 1.00 89.12 94 ALA A C 1
ATOM 665 O O . ALA A 1 94 ? 10.550 -0.325 -7.829 1.00 89.12 94 ALA A O 1
ATOM 666 N N . SER A 1 95 ? 8.416 -0.302 -8.572 1.00 92.50 95 SER A N 1
ATOM 667 C CA . SER A 1 95 ? 8.003 0.930 -7.914 1.00 92.50 95 SER A CA 1
ATOM 668 C C . SER A 1 95 ? 6.634 0.738 -7.282 1.00 92.50 95 SER A C 1
ATOM 670 O O . SER A 1 95 ? 5.688 0.308 -7.945 1.00 92.50 95 SER A O 1
ATOM 672 N N . VAL A 1 96 ? 6.535 1.066 -5.998 1.00 95.19 96 VAL A N 1
ATOM 673 C CA . VAL A 1 96 ? 5.329 0.930 -5.181 1.00 95.19 96 VAL A CA 1
ATOM 674 C C . VAL A 1 96 ? 4.987 2.284 -4.588 1.00 95.19 96 VAL A C 1
ATOM 676 O O . VAL A 1 96 ? 5.849 2.954 -4.021 1.00 95.19 96 VAL A O 1
ATOM 679 N N . VAL A 1 97 ? 3.727 2.682 -4.706 1.00 96.06 97 VAL A N 1
ATOM 680 C CA . VAL A 1 97 ? 3.191 3.877 -4.056 1.00 96.06 97 VAL A CA 1
ATOM 681 C C . VAL A 1 97 ? 2.307 3.454 -2.895 1.00 96.06 97 VAL A C 1
ATOM 683 O O . VAL A 1 97 ? 1.483 2.556 -3.047 1.00 96.06 97 VAL A O 1
ATOM 686 N N . ILE A 1 98 ? 2.471 4.125 -1.757 1.00 97.00 98 ILE A N 1
ATOM 687 C CA . ILE A 1 98 ? 1.567 4.062 -0.610 1.00 97.00 98 ILE A CA 1
ATOM 688 C C . ILE A 1 98 ? 0.979 5.461 -0.425 1.00 97.00 98 ILE A C 1
ATOM 690 O O . ILE A 1 98 ? 1.709 6.401 -0.116 1.00 97.00 98 ILE A O 1
ATOM 694 N N . GLU A 1 99 ? -0.324 5.612 -0.626 1.00 96.56 99 GLU A N 1
ATOM 695 C CA . GLU A 1 99 ? -1.063 6.859 -0.431 1.00 96.56 99 GLU A CA 1
ATOM 696 C C . GLU A 1 99 ? -2.022 6.720 0.754 1.00 96.56 99 GLU A C 1
ATOM 698 O O . GLU A 1 99 ? -2.760 5.740 0.853 1.00 96.56 99 GLU A O 1
ATOM 703 N N . GLN A 1 100 ? -2.029 7.714 1.639 1.00 96.19 100 GLN A N 1
ATOM 704 C CA . GLN A 1 100 ? -3.002 7.854 2.720 1.00 96.19 100 GLN A CA 1
ATOM 705 C C . GLN A 1 100 ? -4.043 8.909 2.337 1.00 96.19 100 GLN A C 1
ATOM 707 O O . GLN A 1 100 ? -3.698 9.972 1.824 1.00 96.19 100 GLN A O 1
ATOM 712 N N . ARG A 1 101 ? -5.319 8.625 2.600 1.00 94.81 101 ARG A N 1
ATOM 713 C CA . ARG A 1 101 ? -6.437 9.548 2.390 1.00 94.81 101 ARG A CA 1
ATOM 714 C C . ARG A 1 101 ? -7.356 9.556 3.605 1.00 94.81 101 ARG A C 1
ATOM 716 O O . ARG A 1 101 ? -8.052 8.566 3.828 1.00 94.81 101 ARG A O 1
ATOM 723 N N . PRO A 1 102 ? -7.369 10.642 4.390 1.00 94.44 102 PRO A N 1
ATOM 724 C CA . PRO A 1 102 ? -8.352 10.836 5.443 1.00 94.44 102 PRO A CA 1
ATOM 725 C C . PRO A 1 102 ? -9.769 10.797 4.872 1.00 94.44 102 PRO A C 1
ATOM 727 O O . PRO A 1 102 ? -10.024 11.335 3.794 1.00 94.44 102 PRO A O 1
ATOM 730 N N . GLU A 1 103 ? -10.684 10.179 5.605 1.00 93.25 103 GLU A N 1
ATOM 731 C CA . GLU A 1 103 ? -12.105 10.138 5.275 1.00 93.25 103 GLU A CA 1
ATOM 732 C C . GLU A 1 103 ? -12.932 10.822 6.369 1.00 93.25 103 GLU A C 1
ATOM 734 O O . GLU A 1 103 ? -12.487 11.000 7.504 1.00 93.25 103 GLU A O 1
ATOM 739 N N . GLU A 1 104 ? -14.155 11.226 6.020 1.00 90.88 104 GLU A N 1
ATOM 740 C CA . GLU A 1 104 ? -15.031 12.013 6.900 1.00 90.88 104 GLU A CA 1
ATOM 741 C C . GLU A 1 104 ? -15.432 11.270 8.184 1.00 90.88 104 GLU A C 1
ATOM 743 O O . GLU A 1 104 ? -15.719 11.898 9.199 1.00 90.88 104 GLU A O 1
ATOM 748 N N . ASP A 1 105 ? -15.420 9.936 8.166 1.00 90.69 105 ASP A N 1
ATOM 749 C CA . ASP A 1 105 ? -15.773 9.096 9.314 1.00 90.69 105 ASP A CA 1
ATOM 750 C C . ASP A 1 105 ? -14.610 8.856 10.294 1.00 90.69 105 ASP A C 1
ATOM 752 O O . ASP A 1 105 ? -14.731 8.050 11.219 1.00 90.69 105 ASP A O 1
ATOM 756 N N . GLY A 1 106 ? -13.483 9.551 10.107 1.00 91.62 106 GLY A N 1
ATOM 757 C CA . GLY A 1 106 ? -12.303 9.448 10.967 1.00 91.62 106 GLY A CA 1
ATOM 758 C C . GLY A 1 106 ? -11.431 8.219 10.694 1.00 91.62 106 GLY A C 1
ATOM 759 O O . GLY A 1 106 ? -10.456 7.984 11.416 1.00 91.62 106 GLY A O 1
ATOM 760 N N . SER A 1 107 ? -11.750 7.434 9.663 1.00 95.31 107 SER A N 1
ATOM 761 C CA . SER A 1 107 ? -10.833 6.431 9.126 1.00 95.31 107 SER A CA 1
ATOM 762 C C . SER A 1 107 ? -9.878 7.045 8.098 1.00 95.31 107 SER A C 1
ATOM 764 O O . SER A 1 107 ? -10.069 8.155 7.598 1.00 95.31 107 SER A O 1
ATOM 766 N N . VAL A 1 108 ? -8.800 6.325 7.808 1.00 96.81 108 VAL A N 1
ATOM 767 C CA . VAL A 1 108 ? -7.858 6.661 6.744 1.00 96.81 108 VAL A CA 1
ATOM 768 C C . VAL A 1 108 ? -7.868 5.517 5.750 1.00 96.81 108 VAL A C 1
ATOM 770 O O . VAL A 1 108 ? -7.576 4.368 6.094 1.00 96.81 108 VAL A O 1
ATOM 773 N N . ARG A 1 109 ? -8.192 5.839 4.499 1.00 96.31 109 ARG A N 1
ATOM 774 C CA . ARG A 1 109 ? -8.032 4.929 3.374 1.00 96.31 109 ARG A CA 1
ATOM 775 C C . ARG A 1 109 ? -6.562 4.893 2.981 1.00 96.31 109 ARG A C 1
ATOM 777 O O . ARG A 1 109 ? -5.978 5.922 2.651 1.00 96.31 109 ARG A O 1
ATOM 784 N N . ILE A 1 110 ? -5.975 3.707 2.997 1.00 97.31 110 ILE A N 1
ATOM 785 C CA . ILE A 1 110 ? -4.589 3.466 2.614 1.00 97.31 110 ILE A CA 1
ATOM 786 C C . ILE A 1 110 ? -4.596 2.667 1.321 1.00 97.31 110 ILE A C 1
ATOM 788 O O . ILE A 1 110 ? -5.178 1.584 1.238 1.00 97.31 110 ILE A O 1
ATOM 792 N N . ILE A 1 111 ? -3.956 3.227 0.305 1.00 97.44 111 ILE A N 1
ATOM 793 C CA . ILE A 1 111 ? -3.894 2.679 -1.041 1.00 97.44 111 ILE A CA 1
ATOM 794 C C . ILE A 1 111 ? -2.438 2.327 -1.319 1.00 97.44 111 ILE A C 1
ATOM 796 O O . ILE A 1 111 ? -1.594 3.212 -1.418 1.00 97.44 111 ILE A O 1
ATOM 800 N N . THR A 1 112 ? -2.140 1.036 -1.433 1.00 97.25 112 THR A N 1
ATOM 801 C CA . THR A 1 112 ? -0.806 0.540 -1.791 1.00 97.25 112 THR A CA 1
ATOM 802 C C . THR A 1 112 ? -0.865 -0.092 -3.165 1.00 97.25 112 THR A C 1
ATOM 804 O O . THR A 1 112 ? -1.651 -1.011 -3.366 1.00 97.25 112 THR A O 1
ATOM 807 N N . ALA A 1 113 ? -0.057 0.360 -4.119 1.00 96.06 113 ALA A N 1
ATOM 808 C CA . ALA A 1 113 ? -0.088 -0.207 -5.461 1.00 96.06 113 ALA A CA 1
ATOM 809 C C . ALA A 1 113 ? 1.271 -0.209 -6.143 1.00 96.06 113 ALA A C 1
ATOM 811 O O . ALA A 1 113 ? 2.079 0.710 -5.994 1.00 96.06 113 ALA A O 1
ATOM 812 N N . MET A 1 114 ? 1.491 -1.246 -6.942 1.00 93.75 114 MET A N 1
ATOM 813 C CA . MET A 1 114 ? 2.624 -1.326 -7.849 1.00 93.75 114 MET A CA 1
ATOM 814 C C . MET A 1 114 ? 2.351 -0.479 -9.087 1.00 93.75 114 MET A C 1
ATOM 816 O O . MET A 1 114 ? 1.421 -0.748 -9.845 1.00 93.75 114 MET A O 1
ATOM 820 N N . ILE A 1 115 ? 3.197 0.518 -9.318 1.00 91.94 115 ILE A N 1
ATOM 821 C CA . ILE A 1 115 ? 3.132 1.382 -10.504 1.00 91.94 115 ILE A CA 1
ATOM 822 C C . ILE A 1 115 ? 4.185 0.990 -11.557 1.00 91.94 115 ILE A C 1
ATOM 824 O O . ILE A 1 115 ? 4.173 1.512 -12.669 1.00 91.94 115 ILE A O 1
ATOM 828 N N . GLY A 1 116 ? 5.067 0.038 -11.226 1.00 86.00 116 GLY A N 1
ATOM 829 C CA . GLY A 1 116 ? 6.007 -0.608 -12.143 1.00 86.00 116 GLY A CA 1
ATOM 830 C C . GLY A 1 116 ? 6.630 -1.871 -11.532 1.00 86.00 116 GLY A C 1
ATOM 831 O O . GLY A 1 116 ? 6.737 -1.968 -10.310 1.00 86.00 116 GLY A O 1
ATOM 832 N N . GLY A 1 117 ? 7.060 -2.820 -12.374 1.00 79.19 117 GLY A N 1
ATOM 833 C CA . GLY A 1 117 ? 7.807 -4.020 -11.960 1.00 79.19 117 GLY A CA 1
ATOM 834 C C . GLY A 1 117 ? 6.978 -5.141 -11.335 1.00 79.19 117 GLY A C 1
ATOM 835 O O . GLY A 1 117 ? 7.154 -5.448 -10.162 1.00 79.19 117 GLY A O 1
ATOM 836 N N . ASP A 1 118 ? 6.106 -5.769 -12.121 1.00 77.06 118 ASP A N 1
ATOM 837 C CA . ASP A 1 118 ? 5.164 -6.834 -11.724 1.00 77.06 118 ASP A CA 1
ATOM 838 C C . ASP A 1 118 ? 5.796 -8.118 -11.166 1.00 77.06 118 ASP A C 1
ATOM 840 O O . ASP A 1 118 ? 5.184 -8.790 -10.335 1.00 77.06 118 ASP A O 1
ATOM 844 N N . ALA A 1 119 ? 7.031 -8.434 -11.553 1.00 79.69 119 ALA A N 1
ATOM 845 C CA . ALA A 1 119 ? 7.749 -9.625 -11.098 1.00 79.69 119 ALA A CA 1
ATOM 846 C C . ALA A 1 119 ? 7.892 -9.731 -9.564 1.00 79.69 119 ALA A C 1
ATOM 848 O O . ALA A 1 119 ? 8.125 -10.824 -9.053 1.00 79.69 119 ALA A O 1
ATOM 849 N N . LEU A 1 120 ? 7.738 -8.621 -8.828 1.00 86.81 120 LEU A N 1
ATOM 850 C CA . LEU A 1 120 ? 7.832 -8.570 -7.363 1.00 86.81 120 LEU A CA 1
ATOM 851 C C . LEU A 1 120 ? 6.465 -8.505 -6.657 1.00 86.81 120 LEU A C 1
ATOM 853 O O . LEU A 1 120 ? 6.402 -8.219 -5.463 1.00 86.81 120 LEU A O 1
ATOM 857 N N . ALA A 1 121 ? 5.359 -8.776 -7.361 1.00 87.56 121 ALA A N 1
ATOM 858 C CA . ALA A 1 121 ? 4.013 -8.650 -6.799 1.00 87.56 121 ALA A CA 1
ATOM 859 C C . ALA A 1 121 ? 3.783 -9.500 -5.545 1.00 87.56 121 ALA A C 1
ATOM 861 O O . ALA A 1 121 ? 3.174 -9.018 -4.595 1.00 87.56 121 ALA A O 1
ATOM 862 N N . ALA A 1 122 ? 4.319 -10.722 -5.502 1.00 88.69 122 ALA A N 1
ATOM 863 C CA . ALA A 1 122 ? 4.198 -11.590 -4.332 1.00 88.69 122 ALA A CA 1
ATOM 864 C C . ALA A 1 122 ? 4.937 -11.035 -3.099 1.00 88.69 122 ALA A C 1
ATOM 866 O O . ALA A 1 122 ? 4.457 -11.182 -1.979 1.00 88.69 122 ALA A O 1
ATOM 867 N N . GLU A 1 123 ? 6.080 -10.373 -3.294 1.00 89.88 123 GLU A N 1
ATOM 868 C CA . GLU A 1 123 ? 6.867 -9.776 -2.207 1.00 89.88 123 GLU A CA 1
ATOM 869 C C . GLU A 1 123 ? 6.168 -8.532 -1.645 1.00 89.88 123 GLU A C 1
ATOM 871 O O . GLU A 1 123 ? 6.030 -8.382 -0.431 1.00 89.88 123 GLU A O 1
ATOM 876 N N . VAL A 1 124 ? 5.643 -7.681 -2.534 1.00 91.94 124 VAL A N 1
ATOM 877 C CA . VAL A 1 124 ? 4.823 -6.522 -2.149 1.00 91.94 124 VAL A CA 1
ATOM 878 C C . VAL A 1 124 ? 3.562 -6.975 -1.416 1.00 91.94 124 VAL A C 1
ATOM 880 O O . VAL A 1 124 ? 3.212 -6.414 -0.377 1.00 91.94 124 VAL A O 1
ATOM 883 N N . ALA A 1 125 ? 2.905 -8.017 -1.925 1.00 92.94 125 ALA A N 1
ATOM 884 C CA . ALA A 1 125 ? 1.730 -8.604 -1.303 1.00 92.94 125 ALA A CA 1
ATOM 885 C C . ALA A 1 125 ? 2.013 -9.132 0.104 1.00 92.94 125 ALA A C 1
ATOM 887 O O . ALA A 1 125 ? 1.280 -8.806 1.035 1.00 92.94 125 ALA A O 1
ATOM 888 N N . ALA A 1 126 ? 3.111 -9.869 0.277 1.00 93.19 126 ALA A N 1
ATOM 889 C CA . ALA A 1 126 ? 3.515 -10.391 1.575 1.00 93.19 126 ALA A CA 1
ATOM 890 C C . ALA A 1 126 ? 3.749 -9.276 2.607 1.00 93.19 126 ALA A C 1
ATOM 892 O O . ALA A 1 126 ? 3.324 -9.416 3.753 1.00 93.19 126 ALA A O 1
ATOM 893 N N . ALA A 1 127 ? 4.365 -8.154 2.214 1.00 95.31 127 ALA A N 1
ATOM 894 C CA . ALA A 1 127 ? 4.575 -7.014 3.110 1.00 95.31 127 ALA A CA 1
ATOM 895 C C . ALA A 1 127 ? 3.247 -6.385 3.579 1.00 95.31 127 ALA A C 1
ATOM 897 O O . ALA A 1 127 ? 3.070 -6.099 4.765 1.00 95.31 127 ALA A O 1
ATOM 898 N N . VAL A 1 128 ? 2.290 -6.208 2.663 1.00 96.31 128 VAL A N 1
ATOM 899 C CA . VAL A 1 128 ? 0.965 -5.644 2.973 1.00 96.31 128 VAL A CA 1
ATOM 900 C C . VAL A 1 128 ? 0.118 -6.607 3.811 1.00 96.31 128 VAL A C 1
ATOM 902 O O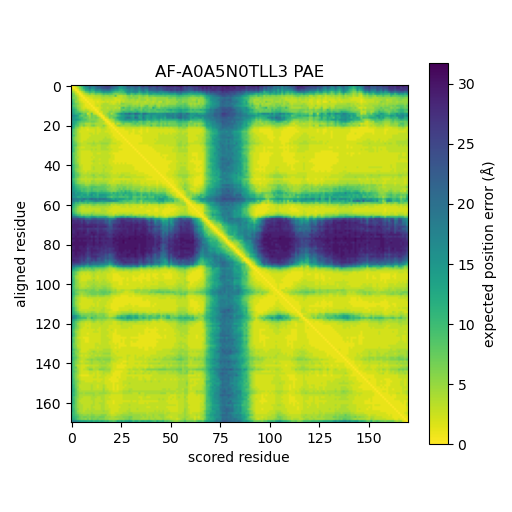 . VAL A 1 128 ? -0.490 -6.188 4.800 1.00 96.31 128 VAL A O 1
ATOM 905 N N . ASP A 1 129 ? 0.104 -7.896 3.468 1.00 95.75 129 ASP A N 1
ATOM 906 C CA . ASP A 1 129 ? -0.616 -8.923 4.227 1.00 95.75 129 ASP A CA 1
ATOM 907 C C . ASP A 1 129 ? -0.038 -9.060 5.646 1.00 95.75 129 ASP A C 1
ATOM 909 O O . ASP A 1 129 ? -0.792 -9.148 6.617 1.00 95.75 129 ASP A O 1
ATOM 913 N N . ALA A 1 130 ? 1.290 -8.996 5.802 1.00 96.25 130 ALA A N 1
ATOM 914 C CA . ALA A 1 130 ? 1.943 -9.025 7.110 1.00 96.25 130 ALA A CA 1
ATOM 915 C C . ALA A 1 130 ? 1.573 -7.809 7.976 1.00 96.25 130 ALA A C 1
ATOM 917 O O . ALA A 1 130 ? 1.275 -7.978 9.162 1.00 96.25 130 ALA A O 1
ATOM 918 N N . ALA A 1 131 ? 1.533 -6.602 7.401 1.00 96.75 131 ALA A N 1
ATOM 919 C CA . ALA A 1 131 ? 1.086 -5.397 8.105 1.00 96.75 131 ALA A CA 1
ATOM 920 C C . ALA A 1 131 ? -0.396 -5.490 8.514 1.00 96.75 131 ALA A C 1
ATOM 922 O O . ALA A 1 131 ? -0.757 -5.179 9.652 1.00 96.75 131 ALA A O 1
ATOM 923 N N . THR A 1 132 ? -1.244 -6.002 7.617 1.00 95.75 132 THR A N 1
ATOM 924 C CA . THR A 1 132 ? -2.680 -6.224 7.860 1.00 95.75 132 THR A CA 1
ATOM 925 C C . THR A 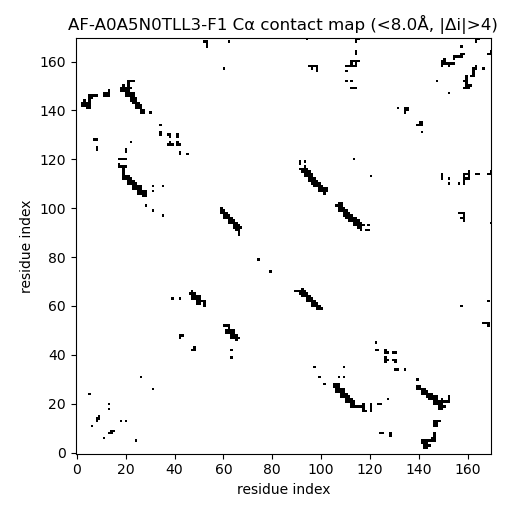1 132 ? -2.909 -7.222 8.991 1.00 95.75 132 THR A C 1
ATOM 927 O O . THR A 1 132 ? -3.669 -6.952 9.926 1.00 95.75 132 THR A O 1
ATOM 930 N N . ALA A 1 133 ? -2.211 -8.358 8.956 1.00 94.56 133 ALA A N 1
ATOM 931 C CA . ALA A 1 133 ? -2.255 -9.362 10.012 1.00 94.56 133 ALA A CA 1
ATOM 932 C C . ALA A 1 133 ? -1.668 -8.832 11.332 1.00 94.56 133 ALA A C 1
ATOM 934 O O . ALA A 1 133 ? -2.152 -9.177 12.410 1.00 94.56 133 ALA A O 1
ATOM 935 N N . GLY A 1 134 ? -0.639 -7.982 11.266 1.00 94.38 134 GLY A N 1
ATOM 936 C CA . GLY A 1 134 ? -0.053 -7.286 12.410 1.00 94.38 134 GLY A CA 1
ATOM 937 C C . GLY A 1 134 ? -1.083 -6.460 13.176 1.00 94.38 134 GLY A C 1
ATOM 938 O O . GLY A 1 134 ? -1.293 -6.718 14.359 1.00 94.38 134 GLY A O 1
ATOM 939 N N . LEU A 1 135 ? -1.771 -5.540 12.493 1.00 93.00 135 LEU A N 1
ATOM 940 C CA . LEU A 1 135 ? -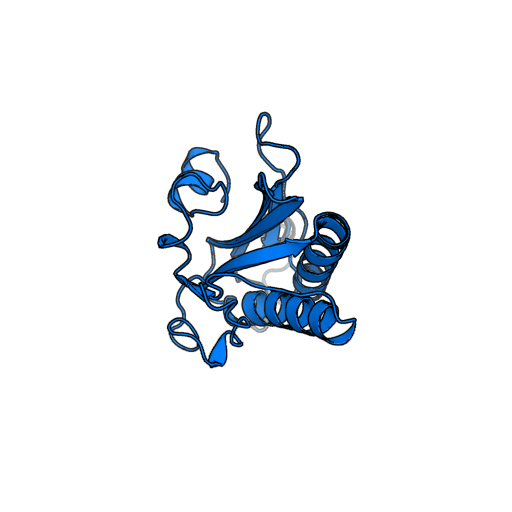2.843 -4.738 13.095 1.00 93.00 135 LEU A CA 1
ATOM 941 C C . LEU A 1 135 ? -4.037 -5.583 13.549 1.00 93.00 135 LEU A C 1
ATOM 943 O O . LEU A 1 135 ? -4.572 -5.381 14.636 1.00 93.00 135 LEU A O 1
ATOM 947 N N . SER A 1 136 ? -4.440 -6.571 12.751 1.00 91.44 136 SER A N 1
ATOM 948 C CA . SER A 1 136 ? -5.582 -7.419 13.112 1.00 91.44 136 SER A CA 1
ATOM 949 C C . SER A 1 136 ? -5.325 -8.187 14.416 1.00 91.44 136 SER A C 1
ATOM 951 O O . SER A 1 136 ? -6.224 -8.327 15.243 1.00 91.44 136 SER A O 1
ATOM 953 N N . ARG A 1 137 ? -4.080 -8.632 14.660 1.00 92.81 137 ARG A N 1
ATOM 954 C CA . ARG A 1 137 ? -3.682 -9.293 15.917 1.00 92.81 137 ARG A CA 1
ATOM 955 C C . ARG A 1 137 ? -3.716 -8.372 17.136 1.00 92.81 137 ARG A C 1
ATOM 957 O O . ARG A 1 137 ? -3.875 -8.874 18.244 1.00 92.81 137 ARG A O 1
ATOM 964 N N . THR A 1 138 ? -3.582 -7.059 16.958 1.00 92.25 138 THR A N 1
ATOM 965 C CA . THR A 1 138 ? -3.714 -6.081 18.050 1.00 92.25 138 THR A CA 1
ATOM 966 C C . THR A 1 138 ? -5.164 -5.642 18.276 1.00 92.25 138 THR A C 1
ATOM 968 O O . THR A 1 138 ? -5.421 -4.783 19.115 1.00 92.25 138 THR A O 1
ATOM 971 N N . GLY A 1 139 ? -6.123 -6.241 17.558 1.00 92.38 139 GLY A N 1
ATOM 972 C CA . GLY A 1 139 ? -7.546 -5.912 17.650 1.00 92.38 139 GLY A CA 1
ATOM 973 C C . GLY A 1 139 ? -7.939 -4.648 16.884 1.00 92.38 139 GLY A C 1
ATOM 974 O O . GLY A 1 139 ? -9.079 -4.199 17.001 1.00 92.38 139 GLY A O 1
ATOM 975 N N . VAL A 1 140 ? -7.026 -4.071 16.095 1.00 92.88 140 VAL A N 1
ATOM 976 C CA . VAL A 1 140 ? -7.324 -2.917 15.244 1.00 92.88 140 VAL A CA 1
ATOM 977 C C . VAL A 1 140 ? -8.030 -3.409 13.976 1.00 92.88 140 VAL A C 1
ATOM 979 O O . VAL A 1 140 ? -7.480 -4.252 13.263 1.00 92.88 140 VAL A O 1
ATOM 982 N N . PRO A 1 141 ? -9.236 -2.903 13.660 1.00 91.44 141 PRO A N 1
ATOM 983 C CA . PRO A 1 141 ? -9.948 -3.320 12.461 1.00 91.44 141 PRO A CA 1
ATOM 984 C C . PRO A 1 141 ? -9.239 -2.804 11.205 1.00 91.44 141 PRO A C 1
ATOM 986 O O . PRO A 1 141 ? -8.947 -1.613 11.087 1.00 91.44 141 PRO A O 1
ATOM 989 N N . VAL A 1 142 ? -9.011 -3.707 10.252 1.00 93.88 142 VAL A N 1
ATOM 990 C CA . VAL A 1 142 ? -8.572 -3.385 8.890 1.00 93.88 142 VAL A CA 1
ATOM 991 C C . VAL A 1 142 ? -9.666 -3.841 7.930 1.00 93.88 142 VAL A C 1
ATOM 993 O O . VAL A 1 142 ? -10.002 -5.024 7.865 1.00 93.88 142 VAL A O 1
ATOM 996 N N . GLU A 1 143 ? -10.253 -2.893 7.211 1.00 94.19 143 GLU A N 1
ATOM 997 C CA . GLU A 1 143 ? -11.432 -3.106 6.364 1.00 94.19 143 GLU A CA 1
ATOM 998 C C . GLU A 1 143 ? -11.183 -2.581 4.949 1.00 94.19 143 GLU A C 1
ATOM 1000 O O . GLU A 1 143 ? -10.183 -1.922 4.697 1.00 94.19 143 GLU A O 1
ATOM 1005 N N . GLY A 1 144 ? -12.091 -2.830 4.007 1.00 91.38 144 GLY A N 1
ATOM 1006 C CA . GLY A 1 144 ? -12.027 -2.248 2.664 1.00 91.38 144 GLY A CA 1
ATOM 1007 C C . GLY A 1 144 ? -12.174 -3.279 1.548 1.00 91.38 144 GLY A C 1
ATOM 1008 O O . GLY A 1 144 ? -12.461 -4.445 1.810 1.00 91.38 144 GLY A O 1
ATOM 1009 N N . PRO A 1 145 ? -12.028 -2.852 0.283 1.00 91.62 145 PRO A N 1
ATOM 1010 C CA . PRO A 1 145 ? -12.165 -3.749 -0.861 1.00 91.62 145 PRO A CA 1
ATOM 1011 C C . PRO A 1 145 ? -10.969 -4.703 -1.022 1.00 91.62 145 PRO A C 1
ATOM 1013 O O . PRO A 1 145 ? -11.116 -5.741 -1.660 1.00 91.62 145 PRO A O 1
ATOM 1016 N N . GLY A 1 146 ? -9.814 -4.396 -0.421 1.00 94.12 146 GLY A N 1
ATOM 1017 C CA . GLY A 1 146 ? -8.653 -5.280 -0.399 1.00 94.12 146 GLY A CA 1
ATOM 1018 C C . GLY A 1 146 ? -7.921 -5.343 -1.732 1.00 94.12 146 GLY A C 1
ATOM 1019 O O . GLY A 1 146 ? -7.711 -4.319 -2.386 1.00 94.12 146 GLY A O 1
ATOM 1020 N N . TRP A 1 147 ? -7.487 -6.548 -2.094 1.00 94.75 147 TRP A N 1
ATOM 1021 C CA . TRP A 1 147 ? -6.650 -6.803 -3.261 1.00 94.75 147 TRP A CA 1
ATOM 1022 C C . TRP A 1 147 ? -7.406 -6.677 -4.587 1.00 94.75 147 TRP A C 1
ATOM 1024 O O . TRP A 1 147 ? -8.475 -7.252 -4.783 1.00 94.75 147 TRP A O 1
ATOM 1034 N N . MET A 1 148 ? -6.793 -5.963 -5.523 1.00 94.19 148 MET A N 1
ATOM 1035 C CA . MET A 1 148 ? -7.267 -5.720 -6.884 1.00 94.19 148 MET A CA 1
ATOM 1036 C C . MET A 1 148 ? -6.075 -5.573 -7.837 1.00 94.19 148 MET A C 1
ATOM 1038 O O . MET A 1 148 ? -4.914 -5.568 -7.413 1.00 94.19 148 MET A O 1
ATOM 1042 N N . ARG A 1 149 ? -6.329 -5.452 -9.146 1.00 92.69 149 ARG A N 1
ATOM 1043 C CA . ARG A 1 149 ? -5.252 -5.122 -10.091 1.00 92.69 149 ARG A CA 1
ATOM 1044 C C . ARG A 1 149 ? -4.854 -3.671 -9.856 1.00 92.69 149 ARG A C 1
ATOM 1046 O O . ARG A 1 149 ? -5.720 -2.835 -9.619 1.00 92.69 149 ARG A O 1
ATOM 1053 N N . ALA A 1 150 ? -3.573 -3.339 -9.985 1.00 92.56 150 ALA A N 1
ATOM 1054 C CA . ALA A 1 150 ? -3.108 -1.969 -9.763 1.00 92.56 150 ALA A CA 1
ATOM 1055 C C . ALA A 1 150 ? -3.840 -0.948 -10.654 1.00 92.56 150 ALA A C 1
ATOM 1057 O O . ALA A 1 150 ? -4.090 0.174 -10.235 1.00 92.56 150 ALA A O 1
ATOM 1058 N N . VAL A 1 151 ? -4.240 -1.347 -11.866 1.00 92.31 151 VAL A N 1
ATOM 1059 C CA . VAL A 1 151 ? -5.013 -0.500 -12.792 1.00 92.31 151 VAL A CA 1
ATOM 1060 C C . VAL A 1 151 ? -6.449 -0.218 -12.338 1.00 92.31 151 VAL A C 1
ATOM 1062 O O . VAL A 1 151 ? -7.032 0.748 -12.820 1.00 92.31 151 VAL A O 1
ATOM 1065 N N . ASP A 1 152 ? -6.999 -1.031 -11.432 1.00 94.75 152 ASP A N 1
ATOM 1066 C CA . ASP A 1 152 ? -8.359 -0.884 -10.893 1.00 94.75 152 ASP A CA 1
ATOM 1067 C C . ASP A 1 152 ? -8.388 -0.047 -9.597 1.00 94.75 152 ASP A C 1
ATOM 1069 O O . ASP A 1 152 ? -9.460 0.248 -9.071 1.00 94.75 152 ASP A O 1
ATOM 1073 N N . VAL A 1 153 ? -7.220 0.349 -9.075 1.00 94.25 153 VAL A N 1
ATOM 1074 C CA . VAL A 1 153 ? -7.105 1.321 -7.977 1.00 94.25 153 VAL A CA 1
ATOM 1075 C C . VAL A 1 153 ? -7.785 2.633 -8.395 1.00 94.25 153 VAL A C 1
ATOM 1077 O O . VAL A 1 153 ? -7.629 3.015 -9.559 1.00 94.25 153 VAL A O 1
ATOM 1080 N N . PRO A 1 154 ? -8.498 3.348 -7.493 1.00 93.94 154 PRO A N 1
ATOM 1081 C CA . PRO A 1 154 ? -9.232 4.570 -7.838 1.00 93.94 154 PRO A CA 1
ATOM 1082 C C . PRO A 1 154 ? -8.427 5.526 -8.724 1.00 93.94 154 PRO A C 1
ATOM 1084 O O . PRO A 1 154 ? -7.280 5.831 -8.414 1.00 93.94 154 PRO A O 1
ATOM 1087 N N . GLU A 1 155 ? -8.996 5.976 -9.844 1.00 92.50 155 GLU A N 1
ATOM 1088 C CA . GLU A 1 155 ? -8.248 6.720 -10.875 1.00 92.50 155 GLU A CA 1
ATOM 1089 C C . GLU A 1 155 ? -7.686 8.056 -10.374 1.00 92.50 155 GLU A C 1
ATOM 1091 O O . GLU A 1 155 ? -6.649 8.525 -10.841 1.00 92.50 155 GLU A O 1
ATOM 1096 N N . ASP A 1 156 ? -8.345 8.657 -9.391 1.00 90.31 156 ASP A N 1
ATOM 1097 C CA . ASP A 1 156 ? -7.917 9.887 -8.740 1.00 90.31 156 ASP A CA 1
ATOM 1098 C C . ASP A 1 156 ? -6.777 9.668 -7.729 1.00 90.31 156 ASP A C 1
ATOM 1100 O O . ASP A 1 156 ? -6.191 10.643 -7.256 1.00 90.31 156 ASP A O 1
ATOM 1104 N N . SER A 1 157 ? -6.445 8.414 -7.399 1.00 92.62 157 SER A N 1
ATOM 1105 C CA . SER A 1 157 ? -5.325 8.026 -6.537 1.00 92.62 157 SER A CA 1
ATOM 1106 C C . SER A 1 157 ? -3.982 8.205 -7.231 1.00 92.62 157 SER A C 1
ATOM 1108 O O . SER A 1 157 ? -3.785 7.824 -8.383 1.00 92.62 157 SER A O 1
ATOM 1110 N N . LEU A 1 158 ? -3.002 8.699 -6.482 1.00 92.88 158 LEU A N 1
ATOM 1111 C CA . LEU A 1 158 ? -1.606 8.749 -6.906 1.00 92.88 158 LEU A CA 1
ATOM 1112 C C . LEU A 1 158 ? -0.957 7.362 -6.945 1.00 92.88 158 LEU A C 1
ATOM 1114 O O . LEU A 1 158 ? 0.103 7.210 -7.544 1.00 92.88 158 LEU A 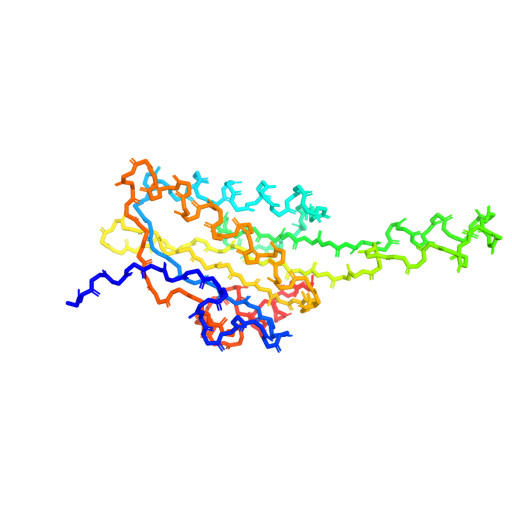O 1
ATOM 1118 N N . ALA A 1 159 ? -1.589 6.357 -6.342 1.00 93.31 159 ALA A N 1
ATOM 1119 C CA . ALA A 1 159 ? -1.195 4.964 -6.468 1.00 93.31 159 ALA A CA 1
ATOM 1120 C C . ALA A 1 159 ? -1.766 4.297 -7.735 1.00 93.31 159 ALA A C 1
ATOM 1122 O O . ALA A 1 159 ? -1.307 3.222 -8.113 1.00 93.31 159 ALA A O 1
ATOM 1123 N N . ASN A 1 160 ? -2.718 4.920 -8.444 1.00 94.25 160 ASN A N 1
ATOM 1124 C CA . ASN A 1 160 ? -3.126 4.418 -9.754 1.00 94.25 160 ASN A CA 1
ATOM 1125 C C . ASN A 1 160 ? -1.947 4.549 -10.744 1.00 94.25 160 ASN A C 1
ATOM 1127 O O . ASN A 1 160 ? -1.416 5.651 -10.891 1.00 94.25 160 ASN A O 1
ATOM 1131 N N . PRO A 1 161 ? -1.543 3.487 -11.470 1.00 92.06 161 PRO A N 1
ATOM 1132 C CA . PRO A 1 161 ? -0.375 3.518 -12.353 1.00 92.06 161 PRO A CA 1
ATOM 1133 C C . PRO A 1 161 ? -0.379 4.649 -13.387 1.00 92.06 161 PRO A C 1
ATOM 1135 O O . PRO A 1 161 ? 0.656 5.274 -13.619 1.00 92.06 161 PRO A O 1
ATOM 1138 N N . ARG A 1 162 ? -1.538 4.956 -13.987 1.00 91.88 162 ARG A N 1
ATOM 1139 C CA . ARG A 1 162 ? -1.652 6.025 -14.995 1.00 91.88 162 ARG A CA 1
ATOM 1140 C C . ARG A 1 162 ? -1.454 7.398 -14.358 1.00 91.88 162 ARG A C 1
ATOM 1142 O O . ARG A 1 162 ? -0.720 8.233 -14.887 1.00 91.88 162 ARG A O 1
ATOM 1149 N N . THR A 1 163 ? -2.079 7.616 -13.206 1.00 91.56 163 THR A N 1
ATOM 1150 C CA . THR A 1 163 ? -1.981 8.869 -12.449 1.00 91.56 163 THR A CA 1
ATOM 1151 C C . THR A 1 163 ? -0.589 9.051 -11.853 1.00 91.56 163 THR A C 1
ATOM 1153 O O . THR A 1 163 ? -0.029 10.144 -11.906 1.00 91.56 163 THR A O 1
ATOM 1156 N N . ALA A 1 164 ? 0.035 7.981 -11.369 1.00 90.31 164 ALA A N 1
ATOM 1157 C CA . ALA A 1 164 ? 1.404 8.013 -10.883 1.00 90.31 164 ALA A CA 1
ATOM 1158 C C . ALA A 1 164 ? 2.380 8.428 -11.996 1.00 90.31 164 ALA A C 1
ATOM 1160 O O . ALA A 1 164 ? 3.190 9.344 -11.822 1.00 90.31 164 ALA A O 1
ATOM 1161 N N . GLN A 1 165 ? 2.238 7.814 -13.175 1.00 89.56 165 GLN A N 1
ATOM 1162 C CA . GLN A 1 165 ? 3.063 8.107 -14.341 1.00 89.56 165 GLN A CA 1
ATOM 1163 C C . GLN A 1 165 ? 2.902 9.552 -14.826 1.00 89.56 165 GLN A C 1
ATOM 1165 O O . GLN A 1 165 ? 3.907 10.198 -15.136 1.00 89.56 165 GLN A O 1
ATOM 1170 N N . SER A 1 166 ? 1.673 10.081 -14.866 1.00 89.25 166 SER A N 1
ATOM 1171 C CA . SER A 1 166 ? 1.414 11.473 -15.272 1.00 89.25 166 SER A CA 1
ATOM 1172 C C . SER A 1 166 ? 2.033 12.492 -14.310 1.00 89.25 166 SER A C 1
ATOM 1174 O O . SER A 1 166 ? 2.385 13.597 -14.717 1.00 89.25 166 SER A O 1
ATOM 1176 N N . ARG A 1 167 ? 2.243 12.098 -13.050 1.00 86.25 167 ARG A N 1
ATOM 1177 C CA . ARG A 1 167 ? 2.937 12.889 -12.026 1.00 86.25 167 ARG A CA 1
ATOM 1178 C C . ARG A 1 167 ? 4.451 12.673 -12.005 1.00 86.25 167 ARG A C 1
ATOM 1180 O O . ARG A 1 167 ? 5.136 13.317 -11.220 1.00 86.25 167 ARG A O 1
ATOM 1187 N N . GLY A 1 168 ? 4.992 11.811 -12.866 1.00 84.81 168 GLY A N 1
ATOM 1188 C CA . GLY A 1 168 ? 6.429 11.536 -12.952 1.00 84.81 168 GLY A CA 1
ATOM 1189 C C . GLY A 1 168 ? 6.935 10.471 -11.974 1.00 84.81 168 GLY A C 1
ATOM 1190 O O . GLY A 1 168 ? 8.146 10.272 -11.866 1.00 84.81 168 GLY A O 1
ATOM 1191 N N . MET A 1 169 ? 6.039 9.753 -11.293 1.00 86.44 169 MET A N 1
ATOM 1192 C CA . MET A 1 169 ? 6.395 8.557 -10.534 1.00 86.44 169 MET A CA 1
ATOM 1193 C C . MET A 1 169 ? 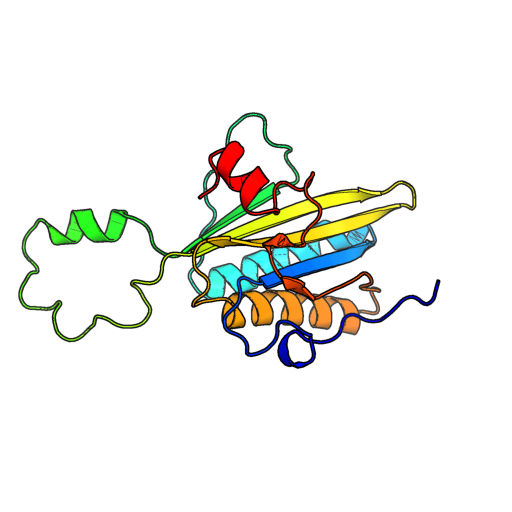6.545 7.377 -11.502 1.00 86.44 169 MET A C 1
ATOM 1195 O O . MET A 1 169 ? 5.714 7.153 -12.379 1.00 86.44 169 MET A O 1
ATOM 1199 N N . ARG A 1 170 ? 7.664 6.668 -11.382 1.00 76.69 170 ARG A N 1
ATOM 1200 C CA . ARG A 1 170 ? 8.085 5.540 -12.226 1.00 76.69 170 ARG A CA 1
ATOM 1201 C C . ARG A 1 170 ? 8.886 4.570 -11.396 1.00 76.69 170 ARG A C 1
ATOM 1203 O O . ARG A 1 170 ? 9.553 5.065 -10.460 1.00 76.69 170 ARG A O 1
#

Organism: NCBI:txid2614638